Protein AF-A0AB33IBU4-F1 (afdb_monomer_lite)

Structure (mmCIF, N/CA/C/O backbone):
data_AF-A0AB33IBU4-F1
#
_entry.id   AF-A0AB33IBU4-F1
#
loop_
_atom_site.group_PDB
_atom_site.id
_atom_site.type_symbol
_atom_site.label_atom_id
_atom_site.label_alt_id
_atom_site.label_comp_id
_atom_site.label_asym_id
_atom_site.label_entity_id
_atom_site.label_seq_id
_atom_site.pdbx_PDB_ins_code
_atom_site.Cartn_x
_atom_site.Cartn_y
_atom_site.Cartn_z
_atom_site.occupancy
_atom_site.B_iso_or_equiv
_atom_site.auth_seq_id
_atom_site.auth_comp_id
_atom_site.auth_asym_id
_atom_site.auth_atom_id
_atom_site.pdbx_PDB_model_num
ATOM 1 N N . MET A 1 1 ? 12.579 16.853 10.776 1.00 78.81 1 MET A N 1
ATOM 2 C CA . MET A 1 1 ? 11.112 17.060 10.728 1.00 78.81 1 MET A CA 1
ATOM 3 C C . MET A 1 1 ? 10.409 16.543 9.466 1.00 78.81 1 MET A C 1
ATOM 5 O O . MET A 1 1 ? 9.201 16.398 9.520 1.00 78.81 1 MET A O 1
ATOM 9 N N . ARG A 1 2 ? 11.092 16.226 8.348 1.00 88.38 2 ARG A N 1
ATOM 10 C CA . ARG A 1 2 ? 10.409 15.720 7.130 1.00 88.38 2 ARG A CA 1
ATOM 11 C C . ARG A 1 2 ? 10.049 14.231 7.218 1.00 88.38 2 ARG A C 1
ATOM 13 O O . ARG A 1 2 ? 8.893 13.891 7.032 1.00 88.38 2 ARG A O 1
ATOM 20 N N . LEU A 1 3 ? 11.006 13.382 7.613 1.00 92.19 3 LEU A N 1
ATOM 21 C CA . LEU A 1 3 ? 10.779 11.941 7.819 1.00 92.19 3 LEU A CA 1
ATOM 22 C C . LEU A 1 3 ? 9.659 11.665 8.829 1.00 92.19 3 LEU A C 1
ATOM 24 O O . LEU A 1 3 ? 8.767 10.879 8.547 1.00 92.19 3 LEU A O 1
ATOM 28 N N . LEU A 1 4 ? 9.681 12.360 9.972 1.00 95.00 4 LEU A N 1
ATOM 29 C CA . LEU A 1 4 ? 8.649 12.221 11.001 1.00 95.00 4 LEU A CA 1
ATOM 30 C C . LEU A 1 4 ? 7.260 12.602 10.472 1.00 95.00 4 LEU A C 1
ATOM 32 O O . LEU A 1 4 ? 6.309 11.873 10.710 1.00 95.00 4 LEU A O 1
ATOM 36 N N . HIS A 1 5 ? 7.150 13.711 9.734 1.00 93.94 5 HIS A N 1
ATOM 37 C CA . HIS A 1 5 ? 5.882 14.140 9.147 1.00 93.94 5 HIS A CA 1
ATOM 38 C C . HIS A 1 5 ? 5.349 13.117 8.139 1.00 93.94 5 HIS A C 1
ATOM 40 O O . HIS A 1 5 ? 4.176 12.765 8.192 1.00 93.94 5 HIS A O 1
ATOM 46 N N . THR A 1 6 ? 6.203 12.611 7.245 1.00 94.56 6 THR A N 1
ATOM 47 C CA . THR A 1 6 ? 5.802 11.598 6.261 1.00 94.56 6 THR A CA 1
ATOM 48 C C . THR A 1 6 ? 5.372 10.303 6.939 1.00 94.56 6 THR A C 1
ATOM 50 O O . THR A 1 6 ? 4.332 9.764 6.590 1.00 94.56 6 THR A O 1
ATOM 53 N N . LEU A 1 7 ? 6.115 9.836 7.945 1.00 94.88 7 LEU A N 1
ATOM 54 C CA . LEU A 1 7 ? 5.774 8.614 8.674 1.00 94.88 7 LEU A CA 1
ATOM 55 C C . LEU A 1 7 ? 4.453 8.761 9.445 1.00 94.88 7 LEU A C 1
ATOM 57 O O . LEU A 1 7 ? 3.626 7.855 9.439 1.00 94.88 7 LEU A O 1
ATOM 61 N N . LEU A 1 8 ? 4.246 9.915 10.088 1.00 94.31 8 LEU A N 1
ATOM 62 C CA . LEU A 1 8 ? 3.021 10.216 10.828 1.00 94.31 8 LEU A CA 1
ATOM 63 C C . LEU A 1 8 ? 1.810 10.300 9.893 1.00 94.31 8 LEU A C 1
ATOM 65 O O . LEU A 1 8 ? 0.749 9.777 10.220 1.00 94.31 8 LEU A O 1
ATOM 69 N N . PHE A 1 9 ? 1.975 10.939 8.734 1.00 93.81 9 PHE A N 1
ATOM 70 C CA . PHE A 1 9 ? 0.934 11.028 7.716 1.00 93.81 9 PHE A CA 1
ATOM 71 C C . PHE A 1 9 ? 0.581 9.649 7.156 1.00 93.81 9 PHE A C 1
ATOM 73 O O . PHE A 1 9 ? -0.593 9.301 7.104 1.00 93.81 9 PHE A O 1
ATOM 80 N N . GLU A 1 10 ? 1.587 8.846 6.817 1.00 94.69 10 GLU A N 1
ATOM 81 C CA . GLU A 1 10 ? 1.403 7.501 6.275 1.00 94.69 10 GLU A CA 1
ATOM 82 C C . GLU A 1 10 ? 0.654 6.592 7.259 1.00 94.69 10 GLU A C 1
ATOM 84 O O . GLU A 1 10 ? -0.366 5.992 6.927 1.00 94.69 10 GLU A O 1
ATOM 89 N N . ILE A 1 11 ? 1.109 6.540 8.514 1.00 94.12 11 ILE A N 1
ATOM 90 C CA . ILE A 1 11 ? 0.472 5.713 9.547 1.00 94.12 11 ILE A CA 1
ATOM 91 C C . ILE A 1 11 ? -0.924 6.251 9.884 1.00 94.12 11 ILE A C 1
ATOM 93 O O . ILE A 1 11 ? -1.861 5.469 10.036 1.00 94.12 11 ILE A O 1
ATOM 97 N N . GLY A 1 12 ? -1.083 7.574 9.981 1.00 94.50 12 GLY A N 1
ATOM 98 C CA . GLY A 1 12 ? -2.369 8.219 10.242 1.00 94.50 12 GLY A CA 1
ATOM 99 C C . GLY A 1 12 ? -3.401 7.929 9.153 1.00 94.50 12 GLY A C 1
ATOM 100 O O . GLY A 1 12 ? -4.547 7.609 9.467 1.00 94.50 12 GLY A O 1
ATOM 101 N N . LEU A 1 13 ? -2.992 7.960 7.883 1.00 94.50 13 LEU A N 1
ATOM 102 C CA . LEU A 1 13 ? -3.835 7.550 6.763 1.00 94.50 13 LEU A CA 1
ATOM 103 C C . LEU A 1 13 ? -4.242 6.082 6.880 1.00 94.50 13 LEU A C 1
ATOM 105 O O . LEU A 1 13 ? -5.429 5.779 6.775 1.00 94.50 13 LEU A O 1
ATOM 109 N N . GLN A 1 14 ? -3.300 5.180 7.162 1.00 93.75 14 GLN A N 1
ATOM 110 C CA . GLN A 1 14 ? -3.586 3.750 7.299 1.00 93.75 14 GLN A CA 1
ATOM 111 C C . GLN A 1 14 ? -4.549 3.466 8.461 1.00 93.75 14 GLN A C 1
ATOM 113 O O . GLN A 1 14 ? -5.426 2.610 8.346 1.00 93.75 14 GLN A O 1
ATOM 118 N N . LEU A 1 15 ? -4.444 4.226 9.556 1.00 93.88 15 LEU A N 1
ATOM 119 C CA . LEU A 1 15 ? -5.351 4.146 10.702 1.00 93.88 15 LEU A CA 1
ATOM 120 C C . LEU A 1 15 ? -6.781 4.588 10.385 1.00 93.88 15 LEU A C 1
ATOM 122 O O . LEU A 1 15 ? -7.687 4.141 11.074 1.00 93.88 15 LEU A O 1
ATOM 126 N N . VAL A 1 16 ? -7.008 5.431 9.376 1.00 94.31 16 VAL A N 1
ATOM 127 C CA . VAL A 1 16 ? -8.361 5.815 8.925 1.00 94.31 16 VAL A CA 1
ATOM 128 C C . VAL A 1 16 ? -8.851 4.889 7.811 1.00 94.31 16 VAL A C 1
ATOM 130 O O . VAL A 1 16 ? -10.015 4.484 7.793 1.00 94.31 16 VAL A O 1
ATOM 133 N N . LEU A 1 17 ? -7.954 4.505 6.904 1.00 93.69 17 LEU A N 1
ATOM 134 C CA . LEU A 1 17 ? -8.274 3.712 5.724 1.00 93.69 17 LEU A CA 1
ATOM 135 C C . LEU A 1 17 ? -8.583 2.251 6.069 1.00 93.69 17 LEU A C 1
ATOM 137 O O . LEU A 1 17 ? -9.562 1.701 5.566 1.00 93.69 17 LEU A O 1
ATOM 141 N N . LEU A 1 18 ? -7.797 1.618 6.948 1.00 95.06 18 LEU A N 1
ATOM 142 C CA . LEU A 1 18 ? -8.015 0.217 7.320 1.00 95.06 18 LEU A CA 1
ATOM 143 C C . LEU A 1 18 ? -9.367 -0.007 8.017 1.00 95.06 18 LEU A C 1
ATOM 145 O O . LEU A 1 18 ? -10.062 -0.940 7.613 1.00 95.06 18 LEU A O 1
ATOM 149 N N . PRO A 1 19 ? -9.803 0.817 8.996 1.00 92.56 19 PRO A N 1
ATOM 150 C CA . PRO A 1 19 ? -11.149 0.701 9.550 1.00 92.56 19 PRO A CA 1
ATOM 151 C C . PRO A 1 19 ? -12.244 0.960 8.520 1.00 92.56 19 PRO A C 1
ATOM 153 O O . PRO A 1 19 ? -13.250 0.262 8.537 1.00 92.56 19 PRO A O 1
ATOM 156 N N . ALA A 1 20 ? -12.062 1.923 7.611 1.00 95.06 20 ALA A N 1
ATOM 157 C CA . ALA A 1 20 ? -13.043 2.189 6.562 1.00 95.06 20 ALA A CA 1
ATOM 158 C C . ALA A 1 20 ? -13.246 0.961 5.658 1.00 95.06 20 ALA A C 1
ATOM 160 O O . ALA A 1 20 ? -14.383 0.564 5.407 1.00 95.06 20 ALA A O 1
ATOM 161 N N . ILE A 1 21 ? -12.156 0.306 5.239 1.00 93.94 21 ILE A N 1
ATOM 162 C CA . ILE A 1 21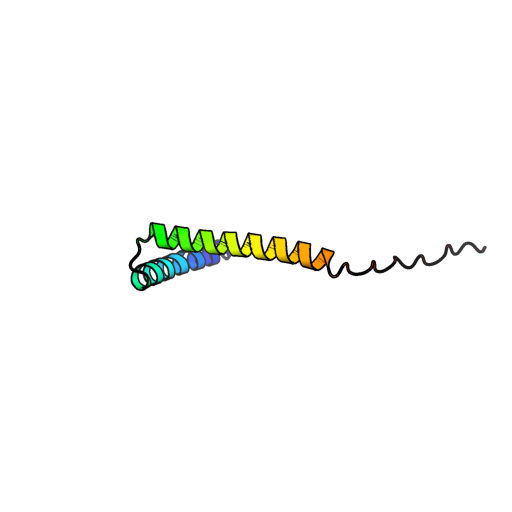 ? -12.206 -0.940 4.457 1.00 93.94 21 ILE A CA 1
ATOM 163 C C . ILE A 1 21 ? -12.819 -2.076 5.282 1.00 93.94 21 ILE A C 1
ATOM 165 O O . ILE A 1 21 ? -13.665 -2.810 4.776 1.00 93.94 21 ILE A O 1
ATOM 169 N N . ALA A 1 22 ? -12.419 -2.216 6.548 1.00 95.69 22 ALA A N 1
ATOM 170 C CA . ALA A 1 22 ? -12.936 -3.243 7.448 1.00 95.69 22 ALA A CA 1
ATOM 171 C C . ALA A 1 22 ? -14.457 -3.122 7.638 1.00 95.69 22 ALA A C 1
ATOM 173 O O . ALA A 1 22 ? -15.165 -4.120 7.528 1.00 95.69 22 ALA A O 1
ATOM 174 N N . LEU A 1 23 ? -14.965 -1.902 7.844 1.00 95.81 23 LEU A N 1
ATOM 175 C CA . LEU A 1 23 ? -16.398 -1.618 7.942 1.00 95.81 23 LEU A CA 1
ATOM 176 C C . LEU A 1 23 ? -17.123 -1.856 6.614 1.00 95.81 23 LEU A C 1
ATOM 178 O O . LEU A 1 23 ? -18.217 -2.411 6.617 1.00 95.81 23 LEU A O 1
ATOM 182 N N . TYR A 1 24 ? -16.518 -1.469 5.489 1.00 94.75 24 TYR A N 1
ATOM 183 C CA . TYR A 1 24 ? -17.115 -1.641 4.165 1.00 94.75 24 TYR A CA 1
ATOM 184 C C . TYR A 1 24 ? -17.255 -3.120 3.767 1.00 94.75 24 TYR A C 1
ATOM 186 O O . TYR A 1 24 ? -18.285 -3.516 3.229 1.00 94.75 24 TYR A O 1
ATOM 194 N N . LEU A 1 25 ? -16.246 -3.948 4.062 1.00 93.56 25 LEU A N 1
ATOM 195 C CA . LEU A 1 25 ? -16.241 -5.384 3.745 1.00 93.56 25 LEU A CA 1
ATOM 196 C C . LEU A 1 25 ? -16.821 -6.259 4.867 1.00 93.56 25 LEU A C 1
ATOM 198 O O . LEU A 1 25 ? -17.019 -7.454 4.657 1.00 93.56 25 LEU A O 1
ATOM 202 N N . GLY A 1 26 ? -17.064 -5.703 6.056 1.00 94.62 26 GLY A N 1
ATOM 203 C CA . GLY A 1 26 ? -17.484 -6.470 7.231 1.00 94.62 26 GLY A CA 1
ATOM 204 C C . GLY A 1 26 ? -16.419 -7.456 7.729 1.00 94.62 26 GLY A C 1
ATOM 205 O O . GLY A 1 26 ? -16.756 -8.512 8.261 1.00 94.62 26 GLY A O 1
ATOM 206 N N . ILE A 1 27 ? -15.138 -7.139 7.535 1.00 95.25 27 ILE A N 1
ATOM 207 C CA . ILE A 1 27 ? -13.994 -7.983 7.917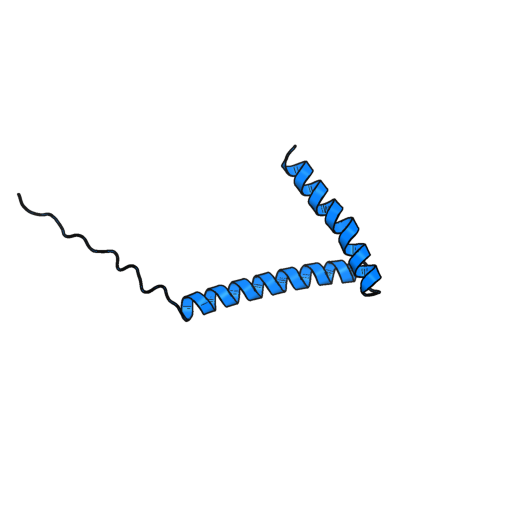 1.00 95.25 27 ILE A CA 1
ATOM 208 C C . ILE A 1 27 ? -13.254 -7.398 9.122 1.00 95.25 27 ILE A C 1
ATOM 210 O O . ILE A 1 27 ? -13.407 -6.230 9.469 1.00 95.25 27 ILE A O 1
ATOM 214 N N . SER A 1 28 ? -12.412 -8.204 9.769 1.00 95.62 28 SER A N 1
ATOM 215 C CA . SER A 1 28 ? -11.575 -7.721 10.876 1.00 95.62 28 SER A CA 1
ATOM 216 C C . SER A 1 28 ? -10.450 -6.790 10.398 1.00 95.62 28 SER A C 1
ATOM 218 O O . SER A 1 28 ? -9.986 -6.875 9.260 1.00 95.62 28 SER A O 1
ATOM 220 N N . LEU A 1 29 ? -9.939 -5.938 11.296 1.00 92.12 29 LEU A N 1
ATOM 221 C CA . LEU A 1 29 ? -8.807 -5.036 11.020 1.00 92.12 29 LEU A CA 1
ATOM 222 C C . LEU A 1 29 ? -7.552 -5.774 10.533 1.00 92.12 29 LEU A C 1
ATOM 224 O O . LEU A 1 29 ? -6.876 -5.304 9.621 1.00 92.12 29 LEU A O 1
ATOM 228 N N . MET A 1 30 ? -7.258 -6.944 11.110 1.00 94.12 30 MET A N 1
ATOM 229 C CA . MET A 1 30 ? -6.129 -7.772 10.676 1.00 94.12 30 MET A CA 1
ATOM 230 C C . MET A 1 30 ? -6.337 -8.307 9.259 1.00 94.12 30 MET A C 1
ATOM 232 O O . MET A 1 30 ? -5.407 -8.280 8.462 1.00 94.12 30 MET A O 1
ATOM 236 N N . GLN A 1 31 ? -7.560 -8.717 8.908 1.00 94.69 31 GLN A N 1
ATOM 237 C CA . GLN A 1 31 ? -7.880 -9.132 7.540 1.00 94.69 31 GLN A CA 1
ATOM 238 C C . GLN A 1 31 ? -7.782 -7.968 6.552 1.00 94.69 31 GLN A C 1
ATOM 240 O O . GLN A 1 31 ? -7.217 -8.149 5.479 1.00 94.69 31 GLN A O 1
ATOM 245 N N . ALA A 1 32 ? -8.268 -6.774 6.905 1.00 95.12 32 ALA A N 1
ATOM 246 C CA . ALA A 1 32 ? -8.135 -5.585 6.062 1.00 95.12 32 ALA A CA 1
ATOM 247 C C . ALA A 1 32 ? -6.659 -5.212 5.837 1.00 95.12 32 ALA A C 1
ATOM 249 O O . ALA A 1 32 ? -6.261 -4.895 4.716 1.00 95.12 32 ALA A O 1
ATOM 250 N N . PHE A 1 33 ? -5.825 -5.317 6.876 1.00 94.75 33 PHE A N 1
ATOM 251 C CA . PHE A 1 33 ? -4.382 -5.110 6.763 1.00 94.75 33 PHE A CA 1
ATOM 252 C C . PHE A 1 33 ? -3.716 -6.160 5.864 1.00 94.75 33 PHE A C 1
ATOM 254 O O . PHE A 1 33 ? -2.965 -5.806 4.955 1.00 94.75 33 PHE A O 1
ATOM 261 N N . SER A 1 34 ? -4.024 -7.445 6.066 1.00 95.75 34 SER A N 1
ATOM 262 C CA . SER A 1 34 ? -3.525 -8.528 5.215 1.00 95.75 34 SER A CA 1
ATOM 263 C C . SER A 1 34 ? -3.965 -8.368 3.761 1.00 95.75 34 SER A C 1
ATOM 265 O O . SER A 1 34 ? -3.153 -8.578 2.867 1.00 95.75 34 SER A O 1
ATOM 267 N N . LEU A 1 35 ? -5.210 -7.950 3.512 1.00 94.94 35 LEU A N 1
ATOM 268 C CA . LEU A 1 35 ? -5.729 -7.660 2.175 1.00 94.94 35 LEU A CA 1
ATOM 269 C C . LEU A 1 35 ? -4.942 -6.526 1.514 1.00 94.94 35 LEU A C 1
ATOM 271 O O . LEU A 1 35 ? -4.494 -6.670 0.379 1.00 94.94 35 LEU A O 1
ATOM 275 N N . ASN A 1 36 ? -4.726 -5.427 2.239 1.00 93.56 36 ASN A N 1
ATOM 276 C CA . ASN A 1 36 ? -3.938 -4.298 1.755 1.00 93.56 36 ASN A CA 1
ATOM 277 C C . ASN A 1 36 ? -2.512 -4.731 1.369 1.00 93.56 36 ASN A C 1
ATOM 279 O O . ASN A 1 36 ? -2.022 -4.388 0.294 1.00 93.56 36 ASN A O 1
ATOM 283 N N . MET A 1 37 ? -1.866 -5.541 2.212 1.00 95.19 37 MET A N 1
ATOM 284 C CA . MET A 1 37 ? -0.529 -6.073 1.941 1.00 95.19 37 MET A CA 1
ATOM 285 C C . MET A 1 37 ? -0.516 -7.048 0.754 1.00 95.19 37 MET A C 1
ATOM 287 O O . MET A 1 37 ? 0.375 -6.983 -0.090 1.00 95.19 37 MET A O 1
ATOM 291 N N . ALA A 1 38 ? -1.512 -7.931 0.654 1.00 96.31 38 ALA A N 1
ATOM 292 C CA . ALA A 1 38 ? -1.628 -8.894 -0.436 1.00 96.31 38 ALA A CA 1
ATOM 293 C C . ALA A 1 38 ? -1.799 -8.201 -1.793 1.00 96.31 38 ALA A C 1
ATOM 295 O O . ALA A 1 38 ? -1.131 -8.575 -2.754 1.00 96.31 38 ALA A O 1
ATOM 296 N N . ILE A 1 39 ? -2.635 -7.160 -1.864 1.00 95.25 39 ILE A N 1
ATOM 297 C CA . ILE A 1 39 ? -2.823 -6.364 -3.083 1.00 95.25 39 ILE A CA 1
ATOM 298 C C . ILE A 1 39 ? -1.521 -5.654 -3.469 1.00 95.25 39 ILE A C 1
ATOM 300 O O . ILE A 1 39 ? -1.135 -5.697 -4.635 1.00 95.25 39 ILE A O 1
ATOM 304 N N . ALA A 1 40 ? -0.814 -5.050 -2.508 1.00 95.19 40 ALA A N 1
ATOM 305 C CA . ALA A 1 40 ? 0.464 -4.387 -2.769 1.00 95.19 40 ALA A CA 1
ATOM 306 C C . ALA A 1 40 ? 1.520 -5.360 -3.323 1.00 95.19 40 ALA A C 1
ATOM 308 O O . ALA A 1 40 ? 2.178 -5.064 -4.322 1.00 95.19 40 ALA A O 1
ATOM 309 N N . LEU A 1 41 ? 1.647 -6.544 -2.715 1.00 97.44 41 LEU A N 1
ATOM 310 C CA . LEU A 1 41 ? 2.561 -7.591 -3.181 1.00 97.44 41 LEU A CA 1
ATOM 311 C C . LEU A 1 41 ? 2.164 -8.130 -4.557 1.00 97.44 41 LEU A C 1
ATOM 313 O O . LEU A 1 41 ? 3.028 -8.320 -5.411 1.00 97.44 41 LEU A O 1
ATOM 317 N N . PHE A 1 42 ? 0.869 -8.343 -4.795 1.00 97.50 42 PHE A N 1
ATOM 318 C CA . PHE A 1 42 ? 0.362 -8.769 -6.095 1.00 97.50 42 PHE A CA 1
ATOM 319 C C . PHE A 1 42 ? 0.673 -7.736 -7.181 1.00 97.50 42 PHE A C 1
ATOM 321 O O . PHE A 1 42 ? 1.174 -8.101 -8.240 1.00 97.50 42 PHE A O 1
ATOM 328 N N . TYR A 1 43 ? 0.446 -6.449 -6.909 1.00 96.75 43 TYR A N 1
ATOM 329 C CA . TYR A 1 43 ? 0.763 -5.366 -7.840 1.00 96.75 43 TYR A CA 1
ATOM 330 C C . TYR A 1 43 ? 2.262 -5.283 -8.142 1.00 96.75 43 TYR A C 1
ATOM 332 O O . TYR A 1 43 ? 2.648 -5.115 -9.300 1.00 96.75 43 TYR A O 1
ATOM 340 N N . LEU A 1 44 ? 3.113 -5.437 -7.123 1.00 97.31 44 LEU A N 1
ATOM 341 C CA . LEU A 1 44 ? 4.565 -5.474 -7.288 1.00 97.31 44 LEU A CA 1
ATOM 342 C C . LEU A 1 44 ? 4.982 -6.631 -8.204 1.00 97.31 44 LEU A C 1
ATOM 344 O O . LEU A 1 44 ? 5.705 -6.415 -9.176 1.00 97.31 44 LEU A O 1
ATOM 348 N N . ALA A 1 45 ? 4.499 -7.842 -7.918 1.00 97.50 45 ALA A N 1
ATOM 349 C CA . ALA A 1 45 ? 4.788 -9.020 -8.726 1.00 97.50 45 ALA A CA 1
ATOM 350 C C . ALA A 1 45 ? 4.280 -8.851 -10.164 1.00 97.50 45 ALA A C 1
ATOM 352 O O . ALA A 1 45 ? 5.028 -9.087 -11.108 1.00 97.50 45 ALA A O 1
ATOM 353 N N . TYR A 1 46 ? 3.041 -8.383 -10.332 1.00 96.81 46 TYR A N 1
ATOM 354 C CA . TYR A 1 46 ? 2.449 -8.107 -11.637 1.00 96.81 46 TYR A CA 1
ATOM 355 C C . TYR A 1 46 ? 3.288 -7.110 -12.436 1.00 96.81 46 TYR A C 1
ATOM 357 O O . TYR A 1 46 ? 3.656 -7.396 -13.570 1.00 96.81 46 TYR A O 1
ATOM 365 N N . THR A 1 47 ? 3.641 -5.971 -11.838 1.00 96.44 47 THR A N 1
ATOM 366 C CA . THR A 1 47 ? 4.435 -4.928 -12.502 1.00 96.44 47 THR A CA 1
ATOM 367 C C . THR A 1 47 ? 5.816 -5.451 -12.883 1.00 96.44 47 THR A C 1
ATOM 369 O O . THR A 1 47 ? 6.287 -5.206 -13.988 1.00 96.44 47 THR A O 1
ATOM 372 N N . PHE A 1 48 ? 6.458 -6.217 -12.001 1.00 96.44 48 PHE A N 1
ATOM 373 C CA . PHE A 1 48 ? 7.757 -6.823 -12.278 1.00 96.44 48 PHE A CA 1
ATOM 374 C C . PHE A 1 48 ? 7.698 -7.814 -13.450 1.00 96.44 48 PHE A C 1
ATOM 376 O O . PHE A 1 48 ? 8.490 -7.703 -14.385 1.00 96.44 48 PHE A O 1
ATOM 383 N N . LEU A 1 49 ? 6.735 -8.742 -13.439 1.00 96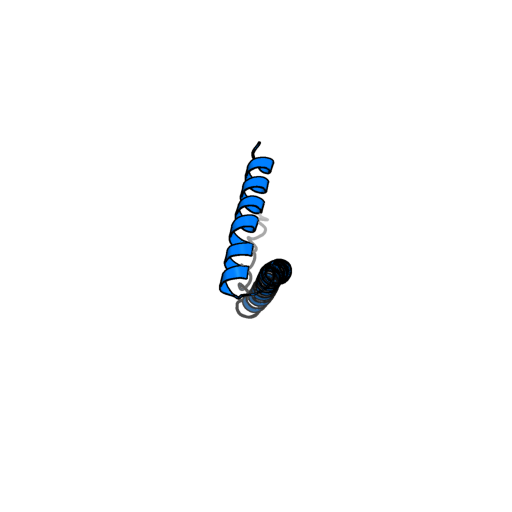.81 49 LEU A N 1
ATOM 384 C CA . LEU A 1 49 ? 6.532 -9.699 -14.533 1.00 96.81 49 LEU A CA 1
ATOM 385 C C . LEU A 1 49 ? 6.194 -8.985 -15.840 1.00 96.81 49 LEU A C 1
ATOM 387 O O . LEU A 1 49 ? 6.725 -9.341 -16.889 1.00 96.81 49 LEU A O 1
ATOM 391 N N . PHE A 1 50 ? 5.326 -7.977 -15.773 1.00 94.62 50 PHE A N 1
ATOM 392 C CA . PHE A 1 50 ? 4.940 -7.186 -16.929 1.00 94.62 50 PHE A CA 1
ATOM 393 C C . PHE A 1 50 ? 6.140 -6.456 -17.530 1.00 94.62 50 PHE A C 1
ATOM 395 O O . PHE A 1 50 ? 6.314 -6.506 -18.741 1.00 94.62 50 PHE A O 1
ATOM 402 N N . ASN A 1 51 ? 7.002 -5.851 -16.710 1.00 94.19 51 ASN A N 1
ATOM 403 C CA . ASN A 1 51 ? 8.215 -5.184 -17.185 1.00 94.19 51 ASN A CA 1
ATOM 404 C C . ASN A 1 51 ? 9.155 -6.164 -17.901 1.00 94.19 51 ASN A C 1
ATOM 406 O O . ASN A 1 51 ? 9.615 -5.871 -18.999 1.00 94.19 51 ASN A O 1
ATOM 410 N N . ILE A 1 52 ? 9.372 -7.360 -17.341 1.00 93.62 52 ILE A N 1
ATOM 411 C CA . ILE A 1 52 ? 10.187 -8.398 -17.998 1.00 93.62 52 ILE A CA 1
ATOM 412 C C . ILE A 1 52 ? 9.564 -8.832 -19.327 1.00 93.62 52 ILE A C 1
ATOM 414 O O . ILE A 1 52 ? 10.261 -8.968 -20.336 1.00 93.62 52 ILE A O 1
ATOM 418 N N . ALA A 1 53 ? 8.253 -9.083 -19.335 1.00 93.69 53 ALA A N 1
ATOM 419 C CA . ALA A 1 53 ? 7.543 -9.482 -20.542 1.00 93.69 53 ALA A CA 1
ATOM 420 C C . ALA A 1 53 ? 7.609 -8.380 -21.606 1.00 93.69 53 ALA A C 1
ATOM 422 O O . ALA A 1 53 ? 7.844 -8.672 -22.776 1.00 93.69 53 ALA A O 1
ATOM 423 N N . TYR A 1 54 ? 7.465 -7.121 -21.200 1.00 90.88 54 TYR A N 1
ATOM 424 C CA . TYR A 1 54 ? 7.566 -5.963 -22.075 1.00 90.88 54 TYR A CA 1
ATOM 425 C C . TYR A 1 54 ? 8.952 -5.861 -22.713 1.00 90.88 54 TYR A C 1
ATOM 427 O O . TYR A 1 54 ? 9.035 -5.783 -23.935 1.00 90.88 54 TYR A O 1
ATOM 435 N N . ASP A 1 55 ? 10.024 -5.972 -21.927 1.00 87.31 55 ASP A N 1
ATOM 436 C CA . ASP A 1 55 ? 11.405 -5.959 -22.430 1.00 87.31 55 ASP A CA 1
ATOM 437 C C . ASP A 1 55 ? 11.695 -7.144 -23.367 1.00 87.31 55 ASP A C 1
ATOM 439 O O . ASP A 1 55 ? 12.500 -7.037 -24.290 1.00 87.31 55 ASP A O 1
ATOM 443 N N . SER A 1 56 ? 11.024 -8.279 -23.154 1.00 85.38 56 SER A N 1
ATOM 444 C CA . SER A 1 56 ? 11.162 -9.469 -24.001 1.00 85.38 56 SER A CA 1
ATOM 445 C C . SER A 1 56 ? 10.397 -9.356 -25.325 1.00 85.38 56 SER A C 1
ATOM 447 O O . SER A 1 56 ? 10.840 -9.902 -26.333 1.00 85.38 56 SER A O 1
ATOM 449 N N . ILE A 1 57 ? 9.244 -8.676 -25.335 1.00 87.00 57 ILE A N 1
ATOM 450 C CA . ILE A 1 57 ? 8.381 -8.501 -26.520 1.00 87.00 57 ILE A CA 1
ATOM 451 C C . ILE A 1 57 ? 8.827 -7.296 -27.352 1.00 87.00 57 ILE A C 1
ATOM 453 O O . ILE A 1 57 ? 8.845 -7.356 -28.580 1.00 87.00 57 ILE A O 1
ATOM 457 N N . PHE A 1 58 ? 9.209 -6.214 -26.683 1.00 80.88 58 PHE A N 1
ATOM 458 C CA . PHE A 1 58 ? 9.809 -5.022 -27.260 1.00 80.88 58 PHE A CA 1
ATOM 459 C C . PHE A 1 58 ? 11.223 -4.862 -26.708 1.00 80.88 58 PHE A C 1
ATOM 461 O O . PHE A 1 58 ? 11.489 -3.899 -25.982 1.00 80.88 58 PHE A O 1
ATOM 468 N N . PRO A 1 59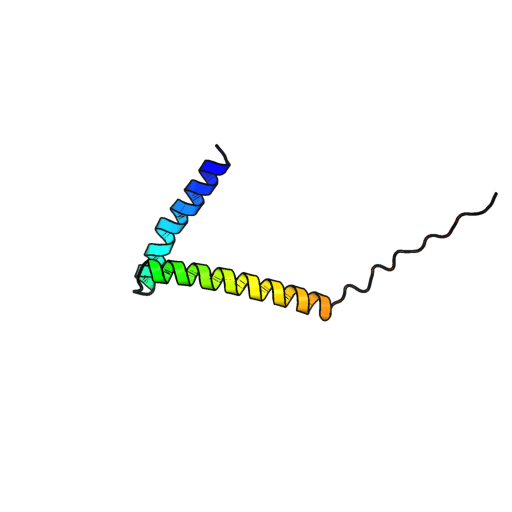 ? 12.160 -5.763 -27.062 1.00 70.38 59 PRO A N 1
ATOM 469 C CA . PRO A 1 59 ? 13.556 -5.476 -26.824 1.00 70.38 59 PRO A CA 1
ATOM 470 C C . PRO A 1 59 ? 13.830 -4.194 -27.595 1.00 70.38 59 PRO A C 1
ATOM 472 O O . PRO A 1 59 ? 13.689 -4.168 -28.820 1.00 70.38 59 PRO A O 1
ATOM 475 N N . ALA A 1 60 ? 14.127 -3.108 -26.876 1.00 65.38 60 ALA A N 1
ATOM 476 C CA . ALA A 1 60 ? 14.581 -1.870 -27.478 1.00 65.38 60 ALA A CA 1
ATOM 477 C C . ALA A 1 60 ? 15.842 -2.242 -28.254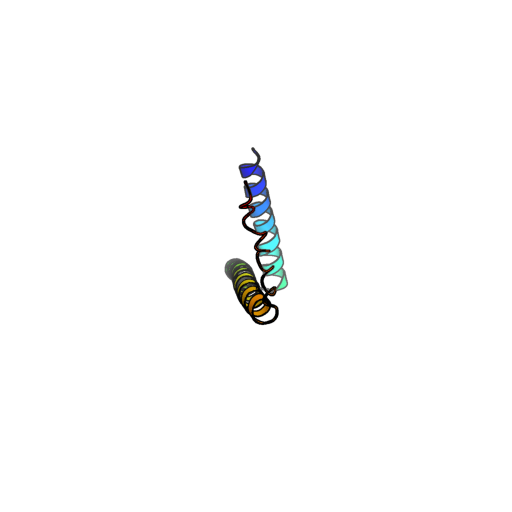 1.00 65.38 60 ALA A C 1
ATOM 479 O O . ALA A 1 60 ? 16.913 -2.390 -27.664 1.00 65.38 60 ALA A O 1
ATOM 480 N N . GLY A 1 61 ? 15.658 -2.535 -29.549 1.00 62.53 61 GLY A N 1
ATOM 481 C CA . GLY A 1 61 ? 16.696 -3.010 -30.444 1.00 62.53 61 GLY A CA 1
ATOM 482 C C . GLY A 1 61 ? 17.871 -2.099 -30.213 1.00 62.53 61 GLY A C 1
ATOM 483 O O . GLY A 1 61 ? 17.694 -0.882 -30.316 1.00 62.53 61 GLY A O 1
ATOM 484 N N . GLY A 1 62 ? 18.971 -2.701 -29.739 1.00 60.97 62 GLY A N 1
ATOM 485 C CA . GLY A 1 62 ? 20.064 -1.975 -29.120 1.00 60.97 62 GLY A CA 1
ATOM 486 C C . GLY A 1 62 ? 20.300 -0.707 -29.908 1.00 60.97 62 GLY A C 1
ATOM 487 O O . GLY A 1 62 ? 20.414 -0.769 -31.135 1.00 60.97 62 GLY A O 1
ATOM 488 N N . VAL A 1 63 ? 20.301 0.440 -29.225 1.00 62.62 63 VAL A N 1
ATOM 489 C CA . VAL A 1 63 ? 20.890 1.645 -29.796 1.00 62.62 63 VAL A CA 1
ATOM 490 C C . VAL A 1 63 ? 22.316 1.219 -30.083 1.00 62.62 63 VAL A C 1
ATOM 492 O O . VAL A 1 63 ? 23.142 1.184 -29.172 1.00 62.62 63 VAL A O 1
ATOM 495 N N . ALA A 1 64 ? 22.536 0.722 -31.304 1.00 59.28 64 ALA A N 1
ATOM 496 C CA . ALA A 1 64 ? 23.778 0.142 -31.742 1.00 59.28 64 ALA A CA 1
ATOM 497 C C . ALA A 1 64 ? 24.772 1.235 -31.439 1.00 59.28 64 ALA A C 1
ATOM 499 O O . ALA A 1 64 ? 24.643 2.330 -31.995 1.00 59.28 64 ALA A O 1
ATOM 500 N N . ALA A 1 65 ? 25.629 0.981 -30.446 1.00 61.88 65 ALA A N 1
ATOM 501 C CA . ALA A 1 65 ? 26.627 1.930 -30.014 1.00 61.88 65 ALA A CA 1
ATOM 502 C C . ALA A 1 65 ? 27.355 2.302 -31.292 1.00 61.88 65 ALA A C 1
ATOM 504 O O . ALA A 1 65 ? 28.027 1.460 -31.888 1.00 61.88 65 ALA A O 1
ATOM 505 N N . LYS A 1 66 ? 27.057 3.503 -31.796 1.00 57.62 66 LYS A N 1
ATOM 506 C CA . LYS A 1 66 ? 27.529 3.954 -33.091 1.00 57.62 66 LYS A CA 1
ATOM 507 C C . LYS A 1 66 ? 29.033 3.981 -32.906 1.00 57.62 66 LYS A C 1
ATOM 509 O O . LYS A 1 66 ? 29.545 4.837 -32.190 1.00 57.62 66 LYS A O 1
ATOM 514 N N . SER A 1 67 ? 29.714 2.969 -33.432 1.00 61.84 67 SER A N 1
ATOM 515 C CA . SER A 1 67 ? 31.161 2.881 -33.420 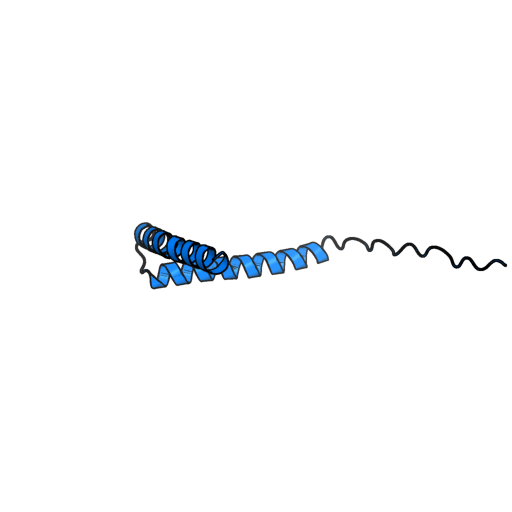1.00 61.84 67 SER A CA 1
ATOM 516 C C . SER A 1 67 ? 31.641 4.008 -34.317 1.00 61.84 67 SER A C 1
ATOM 518 O O . SER A 1 67 ? 31.747 3.846 -35.533 1.00 61.84 67 SER A O 1
ATOM 520 N N . SER A 1 68 ? 31.813 5.192 -33.735 1.00 57.78 68 SER A N 1
ATOM 521 C CA . SER A 1 68 ? 32.468 6.293 -34.417 1.00 57.78 68 SER A CA 1
ATOM 522 C C . SER A 1 68 ? 33.944 5.932 -34.564 1.00 57.78 68 SER A C 1
ATOM 524 O O . SER A 1 68 ? 34.535 5.366 -33.640 1.00 57.78 68 SER A O 1
ATOM 526 N N . PRO A 1 69 ? 34.507 6.177 -35.753 1.00 61.94 69 PRO A N 1
ATOM 527 C CA . PRO A 1 69 ? 35.707 5.519 -36.215 1.00 61.94 69 PRO A CA 1
ATOM 528 C C . PRO A 1 69 ? 36.920 6.047 -35.461 1.00 61.94 69 PRO A C 1
ATOM 530 O O . PRO A 1 69 ? 37.011 7.228 -35.131 1.00 61.94 69 PRO A O 1
ATOM 533 N N . THR A 1 70 ? 37.867 5.145 -35.241 1.00 63.66 70 THR A N 1
ATOM 534 C CA . THR A 1 70 ? 39.272 5.446 -35.012 1.00 63.66 70 THR A CA 1
ATOM 535 C C . THR A 1 70 ? 39.723 6.541 -35.982 1.00 63.66 70 THR A C 1
ATOM 537 O O . THR A 1 70 ? 39.957 6.277 -37.159 1.00 63.66 70 THR A O 1
ATOM 540 N N . VAL A 1 71 ? 39.841 7.779 -35.497 1.00 66.44 71 VAL A N 1
ATOM 541 C CA . VAL A 1 71 ? 40.632 8.812 -36.170 1.00 66.44 71 VAL A CA 1
ATOM 542 C C . VAL A 1 71 ? 42.092 8.491 -35.865 1.00 66.44 71 VAL A C 1
ATOM 544 O O . VAL A 1 71 ? 42.696 9.023 -34.942 1.00 66.44 71 VAL A O 1
ATOM 547 N N . THR A 1 72 ? 42.630 7.527 -36.608 1.00 65.88 72 THR A N 1
ATOM 548 C CA . THR A 1 72 ? 44.051 7.466 -36.944 1.00 65.88 72 THR A CA 1
ATOM 549 C C . THR A 1 72 ? 44.203 8.141 -38.293 1.00 65.88 72 THR A C 1
ATOM 551 O O . THR A 1 72 ? 43.851 7.548 -39.310 1.00 65.88 72 THR A O 1
ATOM 554 N N . ALA A 1 73 ? 44.703 9.368 -38.289 1.00 53.66 73 ALA A N 1
ATOM 555 C CA . ALA A 1 73 ? 45.474 9.929 -39.386 1.00 53.66 73 ALA A CA 1
ATOM 556 C C . ALA A 1 73 ? 46.247 11.127 -38.824 1.00 53.66 73 ALA A C 1
ATOM 558 O O . ALA A 1 73 ? 45.644 12.165 -38.575 1.00 53.66 73 ALA A O 1
ATOM 559 N N . GLU A 1 74 ? 47.539 10.869 -38.607 1.00 48.56 74 GLU A N 1
ATOM 560 C CA . GLU A 1 74 ? 48.680 11.804 -38.626 1.00 48.56 74 GLU A CA 1
ATOM 561 C C . GLU A 1 74 ? 48.742 12.974 -37.632 1.00 48.56 74 GLU A C 1
ATOM 563 O O . GLU A 1 74 ? 47.883 13.881 -37.640 1.00 48.56 74 GLU A O 1
#

pLDDT: mean 86.75, std 13.94, range [48.56, 97.5]

Radius of gyration: 24.24 Å; chains: 1; bounding box: 66×27×50 Å

Organism: NCBI:txid887700

Secondary structure (DSSP, 8-state):
-HHHHHHHHHHHHHHHHHHHHHHHHT--HHHHHHHHHHHHHHHHHHHHHHHHHHHHHS----------------

InterPro domains:
  IPR007896 Chlorhexidine efflux transporter [PF05232] (1-59)

Foldseek 3Di:
DVVVVVVCVVVVVLVVVLVVVCVVVVHDSVVSVVVVVVVVVVVVVVVVVVVVVCCVVCVVPPPPPPCDDPPPDD

Sequence (74 aa):
MRLLHTLLFEIGLQLVLLPAIALYLGISLMQAFSLNMAIALFYLAYTFLFNIAYDSIFPAGGVAAKSSPTVTAE